Protein AF-A0A8D9MDX6-F1 (afdb_monomer_lite)

Structure (mmCIF, N/CA/C/O backbone):
data_AF-A0A8D9MDX6-F1
#
_entry.id   AF-A0A8D9MDX6-F1
#
loop_
_atom_site.group_PDB
_atom_site.id
_atom_site.type_symbol
_atom_site.label_atom_id
_atom_site.label_alt_id
_atom_site.label_comp_id
_atom_site.label_asym_id
_atom_site.label_entity_id
_atom_site.label_seq_id
_atom_site.pdbx_PDB_ins_code
_atom_site.Cartn_x
_atom_site.Cartn_y
_atom_site.Cartn_z
_atom_site.occupancy
_atom_site.B_iso_or_equiv
_atom_site.auth_seq_id
_atom_site.auth_comp_id
_atom_site.auth_asym_id
_atom_site.auth_atom_id
_atom_site.pdbx_PDB_model_num
ATOM 1 N N . MET A 1 1 ? -14.343 17.317 -8.684 1.00 30.92 1 MET A N 1
ATOM 2 C CA . MET A 1 1 ? -14.853 18.082 -7.532 1.00 30.92 1 MET A CA 1
ATOM 3 C C . MET A 1 1 ? -15.164 17.036 -6.475 1.00 30.92 1 MET A C 1
ATOM 5 O O . MET A 1 1 ? -16.238 16.461 -6.509 1.00 30.92 1 MET A O 1
ATOM 9 N N . GLY A 1 2 ? -14.147 16.625 -5.718 1.00 36.50 2 GLY A N 1
ATOM 10 C CA . GLY A 1 2 ? -14.296 15.656 -4.631 1.00 36.50 2 GLY A CA 1
ATOM 11 C C . GLY A 1 2 ? -14.242 16.457 -3.347 1.00 36.50 2 GLY A C 1
ATOM 12 O O . GLY A 1 2 ? -13.237 17.122 -3.102 1.00 36.50 2 GLY A O 1
ATOM 13 N N . GLU A 1 3 ? -15.352 16.515 -2.624 1.00 36.97 3 GLU A N 1
ATOM 14 C CA . GLU A 1 3 ? -15.397 17.228 -1.356 1.00 36.97 3 GLU A CA 1
ATOM 15 C C . GLU A 1 3 ? -14.594 16.431 -0.331 1.00 36.97 3 GLU A C 1
ATOM 17 O O . GLU A 1 3 ? -14.898 15.279 -0.036 1.00 36.97 3 GLU A O 1
ATOM 22 N N . ALA A 1 4 ? -13.520 17.042 0.165 1.00 41.72 4 ALA A N 1
ATOM 23 C CA . ALA A 1 4 ? -12.837 16.571 1.353 1.00 41.72 4 ALA A CA 1
ATOM 24 C C . ALA A 1 4 ? -13.781 16.818 2.532 1.00 41.72 4 ALA A C 1
ATOM 26 O O . ALA A 1 4 ? -13.982 17.969 2.927 1.00 41.72 4 ALA A O 1
ATOM 27 N N . PHE A 1 5 ? -14.393 15.758 3.056 1.00 40.19 5 PHE A N 1
ATOM 28 C CA . PHE A 1 5 ? -15.205 15.861 4.261 1.00 40.19 5 PHE A CA 1
ATOM 29 C C . PHE A 1 5 ? -14.296 16.260 5.434 1.00 40.19 5 PHE A C 1
ATOM 31 O O . PHE A 1 5 ? -13.325 15.557 5.724 1.00 40.19 5 PHE A O 1
ATOM 38 N N . PRO A 1 6 ? -14.541 17.405 6.096 1.00 40.47 6 PRO A N 1
ATOM 39 C CA . PRO A 1 6 ? -13.731 17.823 7.225 1.00 40.47 6 PRO A CA 1
ATOM 40 C C . PRO A 1 6 ? -13.933 16.875 8.410 1.00 40.47 6 PRO A C 1
ATOM 42 O O . PRO A 1 6 ? -15.059 16.532 8.766 1.00 40.47 6 PRO A O 1
ATOM 45 N N . LEU A 1 7 ? -12.817 16.549 9.059 1.00 46.28 7 LEU A N 1
ATOM 46 C CA . LEU A 1 7 ? -12.606 15.642 10.198 1.00 46.28 7 LEU A CA 1
ATOM 47 C C . LEU A 1 7 ? -13.513 15.831 11.443 1.00 46.28 7 LEU A C 1
ATOM 49 O O . LEU A 1 7 ? -13.302 15.151 12.439 1.00 46.28 7 LEU A O 1
ATOM 53 N N . TYR A 1 8 ? -14.482 16.754 11.444 1.00 42.97 8 TYR A N 1
ATOM 54 C CA . TYR A 1 8 ? -15.372 17.011 12.588 1.00 42.97 8 TYR A CA 1
ATOM 55 C C . TYR A 1 8 ? -16.778 16.406 12.441 1.00 42.97 8 TYR A C 1
ATOM 57 O O . TYR A 1 8 ? -17.522 16.388 13.417 1.00 42.97 8 TYR A O 1
ATOM 65 N N . ALA A 1 9 ? -17.148 15.907 11.256 1.00 42.31 9 ALA A N 1
ATOM 66 C CA . ALA A 1 9 ? -18.468 15.306 11.019 1.00 42.31 9 ALA A CA 1
ATOM 67 C C . ALA A 1 9 ? -18.576 13.839 11.492 1.00 42.31 9 ALA A C 1
ATOM 69 O O . ALA A 1 9 ? -19.673 13.317 11.659 1.00 42.31 9 ALA A O 1
ATOM 70 N N . ILE A 1 10 ? -17.441 13.185 11.766 1.00 52.72 10 ILE A N 1
ATOM 71 C CA . ILE A 1 10 ? -17.369 11.754 12.116 1.00 52.72 10 ILE A CA 1
ATOM 72 C C . ILE A 1 10 ? -18.062 11.456 13.462 1.00 52.72 10 ILE A C 1
ATOM 74 O O . ILE A 1 10 ? -18.575 10.361 13.666 1.00 52.72 10 ILE A O 1
ATOM 78 N N . GLY A 1 11 ? -18.145 12.439 14.366 1.00 43.78 11 GLY A N 1
ATOM 79 C CA . GLY A 1 11 ? -18.731 12.248 15.696 1.00 43.78 11 GLY A CA 1
ATOM 80 C C . GLY A 1 11 ? -20.262 12.152 15.747 1.00 43.78 11 GLY A C 1
ATOM 81 O O . GLY A 1 11 ? -20.781 11.654 16.743 1.00 43.78 11 GLY A O 1
ATOM 82 N N . GLU A 1 12 ? -20.988 12.618 14.722 1.00 49.41 12 GLU A N 1
ATOM 83 C CA . GLU A 1 12 ? -22.466 12.590 14.694 1.00 49.41 12 GLU A CA 1
ATOM 84 C C . GLU A 1 12 ? -23.045 11.535 13.733 1.00 49.41 12 GLU A C 1
ATOM 86 O O . GLU A 1 12 ? -24.123 11.012 14.015 1.00 49.41 12 GLU A O 1
ATOM 91 N N . ASP A 1 13 ? -22.340 11.172 12.652 1.00 54.53 13 ASP A N 1
ATOM 92 C CA . ASP A 1 13 ? -22.864 10.247 11.625 1.00 54.53 13 ASP A CA 1
ATOM 93 C C . ASP A 1 13 ? -22.733 8.756 11.984 1.00 54.53 13 ASP A C 1
ATOM 95 O O . ASP A 1 13 ? -23.483 7.928 11.466 1.00 54.53 13 ASP A O 1
ATOM 99 N N . PHE A 1 14 ? -21.843 8.390 12.910 1.00 55.50 14 PHE A N 1
ATOM 100 C CA . PHE A 1 14 ? -21.693 7.008 13.373 1.00 55.50 14 PHE A CA 1
ATOM 101 C C . PHE A 1 14 ? -22.303 6.831 14.761 1.00 55.50 14 PHE A C 1
ATOM 103 O O . PHE A 1 14 ? -21.616 6.646 15.766 1.00 55.50 14 PHE A O 1
ATOM 110 N N . ALA A 1 15 ? -23.632 6.891 14.822 1.00 59.56 15 ALA A N 1
ATOM 111 C CA . ALA A 1 15 ? -24.379 6.717 16.065 1.00 59.56 15 ALA A CA 1
ATOM 112 C C . ALA A 1 15 ? -24.190 5.321 16.703 1.00 59.56 15 ALA A C 1
ATOM 114 O O . ALA A 1 15 ? -24.530 5.142 17.875 1.00 59.56 15 ALA A O 1
ATOM 115 N N . ASN A 1 16 ? -23.655 4.337 15.964 1.00 71.19 16 ASN A N 1
ATOM 116 C CA . ASN A 1 16 ? -23.452 2.977 16.445 1.00 71.19 16 ASN A CA 1
ATOM 117 C C . ASN A 1 16 ? -22.042 2.434 16.129 1.00 71.19 16 ASN A C 1
ATOM 119 O O . ASN A 1 16 ? -21.496 2.617 15.043 1.00 71.19 16 ASN A O 1
ATOM 123 N N . ARG A 1 17 ? -21.454 1.714 17.092 1.00 74.44 17 ARG A N 1
ATOM 124 C CA . ARG A 1 17 ? -20.088 1.151 17.010 1.00 74.44 17 ARG A CA 1
ATOM 125 C C . ARG A 1 17 ? -19.940 0.110 15.898 1.00 74.44 17 ARG A C 1
ATOM 127 O O . ARG A 1 17 ? -18.849 -0.089 15.376 1.00 74.44 17 ARG A O 1
ATOM 134 N N . GLU A 1 18 ? -21.027 -0.574 15.565 1.00 80.25 18 GLU A N 1
ATOM 135 C CA . GLU A 1 18 ? -21.068 -1.574 14.495 1.00 80.25 18 GLU A CA 1
ATOM 136 C C . GLU A 1 18 ? -20.818 -0.934 13.123 1.00 80.25 18 GLU A C 1
ATOM 138 O O . GLU A 1 18 ? -20.033 -1.476 12.345 1.00 80.25 18 GLU A O 1
ATOM 143 N N . ASP A 1 19 ? -21.364 0.262 12.890 1.00 80.12 19 ASP A N 1
ATOM 144 C CA . ASP A 1 19 ? -21.194 1.006 11.639 1.00 80.12 19 ASP A CA 1
ATOM 145 C C . ASP A 1 19 ? -19.735 1.465 11.461 1.00 80.12 19 ASP A C 1
ATOM 147 O O . ASP A 1 19 ? -19.178 1.361 10.371 1.00 80.12 19 ASP A O 1
ATOM 151 N N . LEU A 1 20 ? -19.068 1.879 12.551 1.00 78.94 20 LEU A N 1
ATOM 152 C CA . LEU A 1 20 ? -17.632 2.208 12.543 1.00 78.94 20 LEU A CA 1
ATOM 153 C C . LEU A 1 20 ? -16.763 1.000 12.176 1.00 78.94 20 LEU A C 1
ATOM 155 O O . LEU A 1 20 ? -15.773 1.133 11.457 1.00 78.94 20 LEU A O 1
ATOM 159 N N . ILE A 1 21 ? -17.112 -0.186 12.681 1.00 81.75 21 ILE A N 1
ATOM 160 C CA . ILE A 1 21 ? -16.368 -1.416 12.395 1.00 81.75 21 ILE A CA 1
ATOM 161 C C . ILE A 1 21 ? -16.576 -1.836 10.938 1.00 81.75 21 ILE A C 1
ATOM 163 O O . ILE A 1 21 ? -15.603 -2.207 10.278 1.00 81.75 21 ILE A O 1
ATOM 167 N N . GLU A 1 22 ? -17.808 -1.780 10.426 1.00 85.50 22 GLU A N 1
ATOM 168 C CA . GLU A 1 22 ? -18.103 -2.094 9.024 1.00 85.50 22 GLU A CA 1
ATOM 169 C C . GLU A 1 22 ? -17.376 -1.135 8.073 1.00 85.50 22 GLU A C 1
ATOM 171 O O . GLU A 1 22 ? -16.720 -1.579 7.125 1.00 85.50 22 GLU A O 1
ATOM 176 N N . GLU A 1 23 ? -17.408 0.163 8.377 1.00 84.06 23 GLU A N 1
ATOM 177 C CA . GLU A 1 23 ? -16.692 1.196 7.633 1.00 84.06 23 GLU A CA 1
ATOM 178 C C . GLU A 1 23 ? -15.179 0.947 7.639 1.00 84.06 23 GLU A C 1
ATOM 180 O O . GLU A 1 23 ? -14.547 0.913 6.581 1.00 84.06 23 GLU A O 1
ATOM 185 N N . ALA A 1 24 ? -14.593 0.679 8.810 1.00 83.75 24 ALA A N 1
ATOM 186 C CA . ALA A 1 24 ? -13.170 0.377 8.935 1.00 83.75 24 ALA A CA 1
ATOM 187 C C . ALA A 1 24 ? -12.773 -0.886 8.151 1.00 83.75 24 ALA A C 1
ATOM 189 O O . ALA A 1 24 ? -11.694 -0.943 7.555 1.00 83.75 24 ALA A O 1
ATOM 190 N N . VAL A 1 25 ? -13.631 -1.911 8.118 1.00 86.81 25 VAL A N 1
ATOM 191 C CA . VAL A 1 25 ? -13.396 -3.110 7.301 1.00 86.81 25 VAL A CA 1
ATOM 192 C C . VAL A 1 25 ? -13.438 -2.763 5.815 1.00 86.81 25 VAL A C 1
ATOM 194 O O . VAL A 1 25 ? -12.519 -3.155 5.091 1.00 86.81 25 VAL A O 1
ATOM 197 N N . ARG A 1 26 ? -14.449 -2.014 5.357 1.00 88.50 26 ARG A N 1
ATOM 198 C CA . ARG A 1 26 ? -14.580 -1.616 3.947 1.00 88.50 26 ARG A CA 1
ATOM 199 C C . ARG A 1 26 ? -13.376 -0.793 3.486 1.00 88.50 26 ARG A C 1
ATOM 201 O O . ARG A 1 26 ? -12.713 -1.181 2.524 1.00 88.50 26 ARG A O 1
ATOM 208 N N . LEU A 1 27 ? -13.040 0.266 4.221 1.00 86.75 27 LEU A N 1
ATOM 209 C CA . LEU A 1 27 ? -11.885 1.125 3.942 1.00 86.75 27 LEU A CA 1
ATOM 210 C C . LEU A 1 27 ? -10.566 0.344 4.002 1.00 86.75 27 LEU A C 1
ATOM 212 O O . LEU A 1 27 ? -9.687 0.538 3.165 1.00 86.75 27 LEU A O 1
ATOM 216 N N . GLY A 1 28 ? -10.430 -0.593 4.945 1.00 87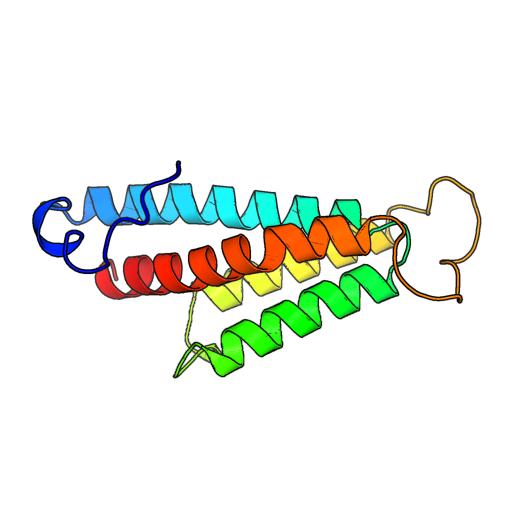.81 28 GLY A N 1
ATOM 217 C CA . GLY A 1 28 ? -9.257 -1.462 5.034 1.00 87.81 28 GLY A CA 1
ATOM 218 C C . GLY A 1 28 ? -9.073 -2.371 3.817 1.00 87.81 28 GLY A C 1
ATOM 219 O O . GLY A 1 28 ? -7.937 -2.576 3.373 1.00 87.81 28 GLY A O 1
ATOM 220 N N . VAL A 1 29 ? -10.163 -2.902 3.256 1.00 89.88 29 VAL A N 1
ATOM 221 C CA . VAL A 1 29 ? -10.131 -3.706 2.022 1.00 89.88 29 VAL A CA 1
ATOM 222 C C . VAL A 1 29 ? -9.747 -2.841 0.824 1.00 89.88 29 VAL A C 1
ATOM 224 O O . VAL A 1 29 ? -8.846 -3.225 0.076 1.00 89.88 29 VAL A O 1
ATOM 227 N N . GLU A 1 30 ? -10.375 -1.674 0.666 1.00 90.38 30 GLU A N 1
ATOM 228 C CA . GLU A 1 30 ? -10.075 -0.739 -0.426 1.00 90.38 30 GLU A CA 1
ATOM 229 C C . GLU A 1 30 ? -8.616 -0.277 -0.387 1.00 90.38 30 GLU A C 1
ATOM 231 O O . GLU A 1 30 ? -7.908 -0.392 -1.387 1.00 90.38 30 GLU A O 1
ATOM 236 N N . LEU A 1 31 ? -8.126 0.136 0.785 1.00 89.06 31 LEU A N 1
ATOM 237 C CA . LEU A 1 31 ? -6.735 0.542 0.982 1.00 89.06 31 LEU A CA 1
ATOM 238 C C . LEU A 1 31 ? -5.757 -0.588 0.633 1.00 89.06 31 LEU A C 1
ATOM 240 O O . LEU A 1 31 ? -4.751 -0.361 -0.041 1.00 89.06 31 LEU A O 1
ATOM 244 N N . SER A 1 32 ? -6.053 -1.816 1.068 1.00 89.50 32 SER A N 1
ATOM 245 C CA . SER A 1 32 ? -5.212 -2.985 0.783 1.00 89.50 32 SER A CA 1
ATOM 246 C C . SER A 1 32 ? -5.152 -3.291 -0.713 1.00 89.50 32 SER A C 1
ATOM 248 O O . SER A 1 32 ? -4.075 -3.591 -1.236 1.00 89.50 32 SER A O 1
ATOM 250 N N . LEU A 1 33 ? -6.292 -3.206 -1.406 1.00 90.25 33 LEU A N 1
ATOM 251 C CA . LEU A 1 33 ? -6.369 -3.397 -2.851 1.00 90.25 33 LEU A CA 1
ATOM 252 C C . LEU A 1 33 ? -5.560 -2.320 -3.576 1.00 90.25 33 LEU A C 1
ATOM 254 O O . LEU A 1 33 ? -4.700 -2.649 -4.388 1.00 90.25 33 LEU A O 1
ATOM 258 N N . TYR A 1 34 ? -5.765 -1.056 -3.217 1.00 89.38 34 TYR A N 1
ATOM 259 C CA . TYR A 1 34 ? -5.105 0.080 -3.852 1.00 89.38 34 TYR A CA 1
ATOM 260 C C . TYR A 1 34 ? -3.579 0.047 -3.666 1.00 89.38 34 TYR A C 1
ATOM 262 O O . TYR A 1 34 ? -2.803 0.296 -4.597 1.00 89.38 34 TYR A O 1
ATOM 270 N N . ALA A 1 35 ? -3.125 -0.326 -2.466 1.00 88.38 35 ALA A N 1
ATOM 271 C CA . ALA A 1 35 ? -1.717 -0.552 -2.172 1.00 88.38 35 ALA A CA 1
ATOM 272 C C . ALA A 1 35 ? -1.128 -1.677 -3.041 1.00 88.38 35 ALA A C 1
ATOM 274 O O . ALA A 1 35 ? -0.061 -1.511 -3.638 1.00 88.38 35 ALA A O 1
ATOM 275 N N . ALA A 1 36 ? -1.832 -2.808 -3.154 1.00 89.38 36 ALA A N 1
ATOM 276 C CA . ALA A 1 36 ? -1.400 -3.931 -3.978 1.00 89.38 36 ALA A CA 1
ATOM 277 C C . ALA A 1 36 ? -1.362 -3.581 -5.475 1.00 89.38 36 ALA A C 1
ATOM 279 O O . ALA A 1 36 ? -0.395 -3.924 -6.158 1.00 89.38 36 ALA A O 1
ATOM 280 N N . GLU A 1 37 ? -2.365 -2.863 -5.979 1.00 89.44 37 GLU A N 1
ATOM 281 C CA . GLU A 1 37 ? -2.420 -2.377 -7.360 1.00 89.44 37 GLU A CA 1
ATOM 282 C C . GLU A 1 37 ? -1.271 -1.416 -7.665 1.00 89.44 37 GLU A C 1
ATOM 284 O O . GLU A 1 37 ? -0.604 -1.567 -8.688 1.00 89.44 37 GLU A O 1
ATOM 289 N N . SER A 1 38 ? -0.969 -0.488 -6.755 1.00 89.19 38 SER A N 1
ATOM 290 C CA . SER A 1 38 ? 0.150 0.450 -6.904 1.00 89.19 38 SER A CA 1
ATOM 291 C C . SER A 1 38 ? 1.497 -0.273 -6.957 1.00 89.19 38 SER A C 1
ATOM 293 O O . SER A 1 38 ? 2.334 0.018 -7.813 1.00 89.19 38 SER A O 1
ATOM 295 N N . MET A 1 39 ? 1.698 -1.271 -6.092 1.00 87.44 39 MET A N 1
ATOM 296 C CA . MET A 1 39 ? 2.892 -2.120 -6.119 1.00 87.44 39 MET A CA 1
ATOM 297 C C . MET A 1 39 ? 2.983 -2.957 -7.399 1.00 87.44 39 MET A C 1
ATOM 299 O O . MET A 1 39 ? 4.074 -3.149 -7.935 1.00 87.44 39 MET A O 1
ATOM 303 N N . PHE A 1 40 ? 1.853 -3.454 -7.907 1.00 87.06 40 PHE A N 1
ATOM 304 C CA . PHE A 1 40 ? 1.807 -4.193 -9.165 1.00 87.06 40 PHE A CA 1
ATOM 305 C C . PHE A 1 40 ? 2.081 -3.284 -10.371 1.00 87.06 40 PHE A C 1
ATOM 307 O O . PHE A 1 40 ? 2.785 -3.675 -11.297 1.00 87.06 40 PHE A O 1
ATOM 314 N N . LEU A 1 41 ? 1.595 -2.045 -10.347 1.00 88.31 41 LEU A N 1
ATOM 315 C CA . LEU A 1 41 ? 1.808 -1.059 -11.404 1.00 88.31 41 LEU A CA 1
ATOM 316 C C . LEU A 1 41 ? 3.300 -0.764 -11.632 1.00 88.31 41 LEU A C 1
ATOM 318 O O . LEU A 1 41 ? 3.726 -0.607 -12.779 1.00 88.31 41 LEU A O 1
ATOM 322 N N . VAL A 1 42 ? 4.090 -0.730 -10.552 1.00 86.69 42 VAL A N 1
ATOM 323 C CA . VAL A 1 42 ? 5.544 -0.494 -10.599 1.00 86.69 42 VAL A CA 1
ATOM 324 C C . VAL A 1 42 ? 6.383 -1.775 -10.601 1.00 86.69 42 VAL A C 1
ATOM 326 O O . VAL A 1 42 ? 7.606 -1.717 -10.457 1.00 86.69 42 VAL A O 1
ATOM 329 N N . CYS A 1 43 ? 5.759 -2.948 -10.763 1.00 84.69 43 CYS A N 1
ATOM 330 C CA . CYS A 1 43 ? 6.443 -4.236 -10.630 1.00 84.69 43 CYS A CA 1
ATOM 331 C C . CYS A 1 43 ? 7.385 -4.583 -11.793 1.00 84.69 43 CYS A C 1
ATOM 333 O O . CYS A 1 43 ? 8.069 -5.608 -11.745 1.00 84.69 43 CYS A O 1
ATOM 335 N N . ASP A 1 44 ? 7.432 -3.756 -12.840 1.00 81.38 44 ASP A N 1
ATOM 336 C CA . ASP A 1 44 ? 8.423 -3.850 -13.914 1.00 81.38 44 ASP A CA 1
ATOM 337 C C . ASP A 1 44 ? 9.857 -3.584 -13.416 1.00 81.38 44 ASP A C 1
ATOM 339 O O . ASP A 1 44 ? 10.819 -4.027 -14.048 1.00 81.38 44 ASP A O 1
ATOM 343 N N . ASP A 1 45 ? 10.005 -2.943 -12.250 1.00 79.62 45 ASP A N 1
ATOM 344 C CA . ASP A 1 45 ? 11.271 -2.753 -11.543 1.00 79.62 45 ASP A CA 1
ATOM 345 C C . ASP A 1 45 ? 11.100 -3.002 -10.032 1.00 79.62 45 ASP A C 1
ATOM 347 O O . ASP A 1 45 ? 10.478 -2.222 -9.314 1.00 79.62 45 ASP A O 1
ATOM 351 N N . ILE A 1 46 ? 11.706 -4.074 -9.507 1.00 79.44 46 ILE A N 1
ATOM 352 C CA . ILE A 1 46 ? 11.589 -4.443 -8.083 1.00 79.44 46 ILE A CA 1
ATOM 353 C C . ILE A 1 46 ? 12.095 -3.350 -7.141 1.00 79.44 46 ILE A C 1
ATOM 355 O O . ILE A 1 46 ? 11.603 -3.219 -6.021 1.00 79.44 46 ILE A O 1
ATOM 359 N N . ARG A 1 47 ? 13.067 -2.545 -7.585 1.00 81.12 47 ARG A N 1
ATOM 360 C CA . ARG A 1 47 ? 13.582 -1.423 -6.793 1.00 81.12 47 ARG A CA 1
ATOM 361 C C . ARG A 1 47 ? 12.543 -0.322 -6.660 1.00 81.12 47 ARG A C 1
ATOM 363 O O . ARG A 1 47 ? 12.461 0.282 -5.601 1.00 81.12 47 ARG A O 1
ATOM 370 N N . SER A 1 48 ? 11.721 -0.106 -7.681 1.00 85.75 48 SER A N 1
ATOM 371 C CA . SER A 1 48 ? 10.590 0.819 -7.625 1.00 85.75 48 SER A CA 1
ATOM 372 C C . SER A 1 48 ? 9.509 0.329 -6.673 1.00 85.75 48 SER A C 1
ATOM 374 O O . SER A 1 48 ? 8.997 1.127 -5.901 1.00 85.75 48 SER A O 1
ATOM 376 N N . VAL A 1 49 ? 9.219 -0.975 -6.634 1.00 86.06 49 VAL A N 1
ATOM 377 C CA . VAL A 1 49 ? 8.313 -1.538 -5.615 1.00 86.06 49 VAL A CA 1
ATOM 378 C C . VAL A 1 49 ? 8.851 -1.271 -4.205 1.00 86.06 49 VAL A C 1
ATOM 380 O O . VAL A 1 49 ? 8.119 -0.791 -3.345 1.00 86.06 49 VAL A O 1
ATOM 383 N N . LEU A 1 50 ? 10.143 -1.532 -3.972 1.00 85.19 50 LEU A N 1
ATOM 384 C CA . LEU A 1 50 ? 10.781 -1.281 -2.675 1.00 85.19 50 LEU A CA 1
ATOM 385 C C . LEU A 1 50 ? 10.772 0.208 -2.305 1.00 85.19 50 LEU A C 1
ATOM 387 O O . LEU A 1 50 ? 10.416 0.550 -1.181 1.00 85.19 50 LEU A O 1
ATOM 391 N N . LEU A 1 51 ? 11.108 1.086 -3.253 1.00 88.69 51 LEU A N 1
ATOM 392 C CA . LEU A 1 51 ? 11.116 2.535 -3.055 1.00 88.69 51 LEU A CA 1
ATOM 393 C C . LEU A 1 51 ? 9.710 3.082 -2.783 1.00 88.69 51 LEU A C 1
ATOM 395 O O . LEU A 1 51 ? 9.558 4.016 -2.002 1.00 88.69 51 LEU A O 1
ATOM 399 N N . PHE A 1 52 ? 8.680 2.514 -3.414 1.00 89.06 52 PHE A N 1
ATOM 400 C CA . PHE A 1 52 ? 7.289 2.865 -3.138 1.00 89.06 52 PHE A CA 1
ATOM 401 C C . PHE A 1 52 ? 6.930 2.551 -1.681 1.00 89.06 52 PHE A C 1
ATOM 403 O O . PHE A 1 52 ? 6.475 3.438 -0.960 1.00 89.06 52 PHE A O 1
ATOM 410 N N . CYS A 1 53 ? 7.205 1.323 -1.227 1.00 88.38 53 CYS A N 1
ATOM 411 C CA . CYS A 1 53 ? 6.940 0.912 0.152 1.00 88.38 53 CYS A CA 1
ATOM 412 C C . CYS A 1 53 ? 7.732 1.746 1.171 1.00 88.38 53 CYS A C 1
ATOM 414 O O . CYS A 1 53 ? 7.177 2.146 2.189 1.00 88.38 53 CYS A O 1
ATOM 416 N N . GLU A 1 54 ? 9.010 2.030 0.897 1.00 87.69 54 GLU A N 1
ATOM 417 C CA . GLU A 1 54 ? 9.856 2.868 1.758 1.00 87.69 54 GLU A CA 1
ATOM 418 C C . GLU A 1 54 ? 9.304 4.292 1.872 1.00 87.69 54 GLU A C 1
ATOM 420 O O . GLU A 1 54 ? 9.176 4.822 2.974 1.00 87.69 54 GLU A O 1
ATOM 425 N N . ARG A 1 55 ? 8.924 4.910 0.749 1.00 89.88 55 ARG A N 1
ATOM 426 C CA . ARG A 1 55 ? 8.326 6.251 0.765 1.00 89.88 55 ARG A CA 1
ATOM 427 C C . ARG A 1 55 ? 7.036 6.284 1.564 1.00 89.88 55 ARG A C 1
ATOM 429 O O . ARG A 1 55 ? 6.831 7.227 2.320 1.00 89.88 55 ARG A O 1
ATOM 436 N N . LEU A 1 56 ? 6.195 5.266 1.404 1.00 88.19 56 LEU A N 1
ATOM 437 C CA . LEU A 1 56 ? 4.925 5.178 2.114 1.00 88.19 56 LEU A CA 1
ATOM 438 C C . LEU A 1 56 ? 5.146 5.015 3.618 1.00 88.19 56 LEU A C 1
ATOM 440 O O . LEU A 1 56 ? 4.505 5.704 4.404 1.00 88.19 56 LEU A O 1
ATOM 444 N N . TRP A 1 57 ? 6.120 4.190 4.010 1.00 85.50 57 TRP A N 1
ATOM 445 C CA . TRP A 1 57 ? 6.550 4.073 5.401 1.00 85.50 57 TRP A CA 1
ATOM 446 C C . TRP A 1 57 ? 7.026 5.415 5.978 1.00 85.50 57 TRP A C 1
ATOM 448 O O . TRP A 1 57 ? 6.581 5.815 7.049 1.00 85.50 57 TRP A O 1
ATOM 458 N N . LEU A 1 58 ? 7.882 6.144 5.255 1.00 87.50 58 LEU A N 1
ATOM 459 C CA . LEU A 1 58 ? 8.390 7.445 5.704 1.00 87.50 58 LEU A CA 1
ATOM 460 C C . LEU A 1 58 ? 7.288 8.507 5.823 1.00 87.50 58 LEU A C 1
ATOM 462 O O . LEU A 1 58 ? 7.349 9.352 6.714 1.00 87.50 58 LEU A O 1
ATOM 466 N N . ALA A 1 59 ? 6.293 8.487 4.932 1.00 85.81 59 ALA A N 1
ATOM 467 C CA . ALA A 1 59 ? 5.145 9.390 5.009 1.00 85.81 59 ALA A CA 1
ATOM 468 C C . ALA A 1 59 ? 4.302 9.107 6.260 1.00 85.81 59 ALA A C 1
ATOM 470 O O . ALA A 1 59 ? 4.033 10.015 7.044 1.00 85.81 59 ALA A O 1
ATOM 471 N N . VAL A 1 60 ? 4.005 7.831 6.506 1.00 84.19 60 VAL A N 1
ATOM 472 C CA . VAL A 1 60 ? 3.329 7.359 7.720 1.00 84.19 60 VAL A CA 1
ATOM 473 C C . VAL A 1 60 ? 4.090 7.762 8.983 1.00 84.19 60 VAL A C 1
ATOM 475 O O . VAL A 1 60 ? 3.498 8.289 9.921 1.00 84.19 60 VAL A O 1
ATOM 478 N N . GLU A 1 61 ? 5.404 7.545 9.016 1.00 84.19 61 GLU A N 1
ATOM 479 C CA . GLU A 1 61 ? 6.243 7.869 10.172 1.00 84.19 61 GLU A CA 1
ATOM 480 C C . GLU A 1 61 ? 6.282 9.373 10.463 1.00 84.19 61 GLU A C 1
ATOM 482 O O . GLU A 1 61 ? 6.329 9.788 11.620 1.00 84.19 61 GLU A O 1
ATOM 487 N N . LYS A 1 62 ? 6.221 10.198 9.415 1.00 84.31 62 LYS A N 1
ATOM 488 C CA . LYS A 1 62 ? 6.171 11.654 9.539 1.00 84.31 62 LYS A CA 1
ATOM 489 C C . LYS A 1 62 ? 4.814 12.151 10.039 1.00 84.31 62 LYS A C 1
ATOM 491 O O . LYS A 1 62 ? 4.774 13.087 10.839 1.00 84.31 62 LYS A O 1
ATOM 496 N N . ASP A 1 63 ? 3.726 11.565 9.552 1.00 79.69 63 ASP A N 1
ATOM 497 C CA . ASP A 1 63 ? 2.378 12.084 9.789 1.00 79.69 63 ASP A CA 1
ATOM 498 C C . ASP A 1 63 ? 1.712 11.484 11.039 1.00 79.69 63 ASP A C 1
ATOM 500 O O . ASP A 1 63 ? 0.758 12.057 11.571 1.00 79.69 63 ASP A O 1
ATOM 504 N N . MET A 1 64 ? 2.211 10.352 11.545 1.00 77.50 64 MET A N 1
ATOM 505 C CA . MET A 1 64 ? 1.641 9.644 12.692 1.00 77.50 64 MET A CA 1
ATOM 506 C C . MET A 1 64 ? 2.562 9.700 13.914 1.00 77.50 64 MET A C 1
ATOM 508 O O . MET A 1 64 ? 3.764 9.480 13.837 1.00 77.50 64 MET A O 1
ATOM 512 N N . ARG A 1 65 ? 1.982 9.934 15.098 1.00 71.69 65 ARG A N 1
ATOM 513 C CA . ARG A 1 65 ? 2.744 10.052 16.357 1.00 71.69 65 ARG A CA 1
ATOM 514 C C . ARG A 1 65 ? 3.292 8.714 16.873 1.00 71.69 65 ARG A C 1
ATOM 516 O O . ARG A 1 65 ? 4.338 8.694 17.513 1.00 71.69 65 ARG A O 1
ATOM 523 N N . GLN A 1 66 ? 2.560 7.622 16.647 1.00 74.81 66 GLN A N 1
ATOM 524 C CA . GLN A 1 66 ? 2.915 6.255 17.059 1.00 74.81 66 GLN A CA 1
ATOM 525 C C . GLN A 1 66 ? 2.496 5.260 15.962 1.00 74.81 66 GLN A C 1
ATOM 527 O O . GLN A 1 66 ? 1.498 4.552 16.119 1.00 74.81 66 GLN A O 1
ATOM 532 N N . PRO A 1 67 ? 3.213 5.237 14.825 1.00 73.75 67 PRO A N 1
ATOM 533 C CA . PRO A 1 67 ? 2.879 4.382 13.683 1.00 73.75 67 PRO A CA 1
ATOM 534 C C . PRO A 1 67 ? 3.098 2.893 13.984 1.00 73.75 67 PRO A C 1
ATOM 536 O O . PRO A 1 67 ? 2.376 2.047 13.470 1.00 73.75 67 PRO A O 1
ATOM 539 N N . HIS A 1 68 ? 4.061 2.559 14.848 1.00 74.94 68 HIS A N 1
ATOM 540 C CA . HIS A 1 68 ? 4.389 1.174 15.204 1.00 74.94 68 HIS A CA 1
ATOM 541 C C . HIS A 1 68 ? 3.323 0.477 16.054 1.00 74.94 68 HIS A C 1
ATOM 543 O O . HIS A 1 68 ? 3.231 -0.746 16.017 1.00 74.94 68 HIS A O 1
ATOM 549 N N . ASP A 1 69 ? 2.510 1.250 16.776 1.00 79.69 69 ASP A N 1
ATOM 550 C CA . ASP A 1 69 ? 1.410 0.729 17.591 1.00 79.69 69 ASP A CA 1
ATOM 551 C C . ASP A 1 69 ? 0.099 0.648 16.789 1.00 79.69 69 ASP A C 1
ATOM 553 O O . ASP A 1 69 ? -0.933 0.231 17.314 1.00 79.69 69 ASP A O 1
ATOM 557 N N . SER A 1 70 ? 0.118 1.061 15.514 1.00 83.19 70 SER A N 1
ATOM 558 C CA . SER A 1 70 ? -1.065 1.049 14.662 1.00 83.19 70 SER A CA 1
ATOM 559 C C . SER A 1 70 ? -1.330 -0.354 14.095 1.00 83.19 70 SER A C 1
ATOM 561 O O . SER A 1 70 ? -0.526 -0.871 13.307 1.00 83.19 70 SER A O 1
ATOM 563 N N . PRO A 1 71 ? -2.498 -0.959 14.385 1.00 83.31 71 PRO A N 1
ATOM 564 C CA . PRO A 1 71 ? -2.895 -2.227 13.772 1.00 83.31 71 PRO A CA 1
ATOM 565 C C . PRO A 1 71 ? -3.114 -2.102 12.254 1.00 83.31 71 PRO A C 1
ATOM 567 O O . PRO A 1 71 ? -2.999 -3.095 11.529 1.00 83.31 71 PRO A O 1
ATOM 570 N N . VAL A 1 72 ? -3.412 -0.897 11.754 1.00 86.50 72 VAL A N 1
ATOM 571 C CA . VAL A 1 72 ? -3.560 -0.612 10.318 1.00 86.50 72 VAL A CA 1
ATOM 572 C C . VAL A 1 72 ? -2.213 -0.742 9.620 1.00 86.50 72 VAL A C 1
ATOM 574 O O . VAL A 1 72 ? -2.097 -1.465 8.629 1.00 86.50 72 VAL A O 1
ATOM 577 N N . ILE A 1 73 ? -1.177 -0.124 10.186 1.00 85.75 73 ILE A N 1
ATOM 578 C CA . ILE A 1 73 ? 0.189 -0.197 9.666 1.00 85.75 73 ILE A CA 1
ATOM 579 C C . ILE A 1 73 ? 0.718 -1.632 9.688 1.00 85.75 73 ILE A C 1
ATOM 581 O O . ILE A 1 73 ? 1.272 -2.100 8.693 1.00 85.75 73 ILE A O 1
ATOM 585 N N . GLU A 1 74 ? 0.488 -2.376 10.773 1.00 85.38 74 GLU A N 1
ATOM 586 C CA . GLU A 1 74 ? 0.892 -3.784 10.864 1.00 85.38 74 GLU A CA 1
ATOM 587 C C . GLU A 1 74 ? 0.250 -4.640 9.752 1.00 85.38 74 GLU A C 1
ATOM 589 O O . GLU A 1 74 ? 0.895 -5.503 9.147 1.00 85.38 74 GLU A O 1
ATOM 594 N N . ARG A 1 75 ? -1.034 -4.405 9.450 1.00 86.31 75 ARG A N 1
ATOM 595 C CA . ARG A 1 75 ? -1.749 -5.091 8.360 1.00 86.31 75 ARG A CA 1
ATOM 596 C C . ARG A 1 75 ? -1.246 -4.659 6.985 1.00 86.31 75 ARG A C 1
ATOM 598 O O . ARG A 1 75 ? -1.049 -5.521 6.130 1.00 86.31 75 ARG A O 1
ATOM 605 N N . LEU A 1 76 ? -0.971 -3.375 6.783 1.00 87.06 76 LEU A N 1
ATOM 606 C CA . LEU A 1 76 ? -0.444 -2.861 5.521 1.00 87.06 76 LEU A CA 1
ATOM 607 C C . LEU A 1 76 ? 0.955 -3.421 5.214 1.00 87.06 76 LEU A C 1
ATOM 609 O O . LEU A 1 76 ? 1.217 -3.858 4.094 1.00 87.06 76 LEU A O 1
ATOM 613 N N . LEU A 1 77 ? 1.826 -3.526 6.223 1.00 85.69 77 LEU A N 1
ATOM 614 C CA . LEU A 1 77 ? 3.129 -4.184 6.086 1.0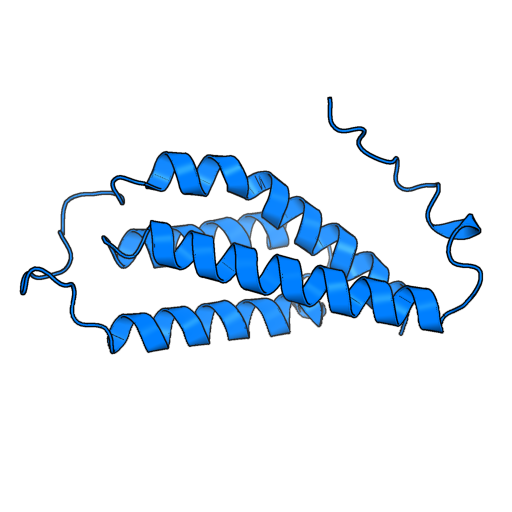0 85.69 77 LEU A CA 1
ATOM 615 C C . LEU A 1 77 ? 2.991 -5.650 5.659 1.00 85.69 77 LEU A C 1
ATOM 617 O O . LEU A 1 77 ? 3.780 -6.134 4.843 1.00 85.69 77 LEU A O 1
ATOM 621 N N . ARG A 1 78 ? 1.968 -6.362 6.156 1.00 86.69 78 ARG A N 1
ATOM 622 C CA . ARG A 1 78 ? 1.660 -7.718 5.679 1.00 86.69 78 ARG A CA 1
ATOM 623 C C . ARG A 1 78 ? 1.267 -7.721 4.205 1.00 86.69 78 ARG A C 1
ATOM 625 O O . ARG A 1 78 ? 1.767 -8.578 3.481 1.00 86.69 78 ARG A O 1
ATOM 632 N N . VAL A 1 79 ? 0.446 -6.774 3.744 1.00 86.69 79 VAL A N 1
ATOM 633 C CA . VAL A 1 79 ? 0.104 -6.633 2.314 1.00 86.69 79 VAL A CA 1
ATOM 634 C C . VAL A 1 79 ? 1.367 -6.417 1.483 1.00 86.69 79 VAL A C 1
ATOM 636 O O . VAL A 1 79 ? 1.593 -7.160 0.528 1.00 86.69 79 VAL A O 1
ATOM 639 N N . PHE A 1 80 ? 2.240 -5.489 1.886 1.00 86.75 80 PHE A N 1
ATOM 640 C CA . PHE A 1 80 ? 3.502 -5.249 1.180 1.00 86.75 80 PHE A CA 1
ATOM 641 C C . PHE A 1 80 ? 4.361 -6.502 1.116 1.00 86.75 80 PHE A C 1
ATOM 643 O O . PHE A 1 80 ? 4.861 -6.856 0.050 1.00 86.75 80 PHE A O 1
ATOM 650 N N . HIS A 1 81 ? 4.507 -7.205 2.239 1.00 84.56 81 HIS A N 1
ATOM 651 C CA . HIS A 1 81 ? 5.263 -8.445 2.285 1.00 84.56 81 HIS A CA 1
ATOM 652 C C . HIS A 1 81 ? 4.661 -9.507 1.356 1.00 84.56 81 HIS A C 1
ATOM 654 O O . HIS A 1 81 ? 5.398 -10.141 0.603 1.00 84.56 81 HIS A O 1
ATOM 660 N N . TYR A 1 82 ? 3.336 -9.680 1.364 1.00 84.50 82 TYR A N 1
ATOM 661 C CA . TYR A 1 82 ? 2.642 -10.630 0.493 1.00 84.50 82 TYR A CA 1
ATOM 662 C C . TYR A 1 82 ? 2.827 -10.301 -0.983 1.00 84.50 82 TYR A C 1
ATOM 664 O O . TYR A 1 82 ? 3.205 -11.182 -1.752 1.00 84.50 82 TYR A O 1
ATOM 672 N N . VAL A 1 83 ? 2.604 -9.049 -1.382 1.00 80.56 83 VAL A N 1
ATOM 673 C CA . VAL A 1 83 ? 2.754 -8.623 -2.776 1.00 80.56 83 VAL A CA 1
ATOM 674 C C . VAL A 1 83 ? 4.212 -8.738 -3.202 1.00 80.56 83 VAL A C 1
ATOM 676 O O . VAL A 1 83 ? 4.497 -9.314 -4.244 1.00 80.56 83 VAL A O 1
ATOM 679 N N . TYR A 1 84 ? 5.159 -8.291 -2.379 1.00 75.50 84 TYR A N 1
ATOM 680 C CA . TYR A 1 84 ? 6.588 -8.427 -2.659 1.00 75.50 84 TYR A CA 1
ATOM 681 C C . TYR A 1 84 ? 7.021 -9.894 -2.805 1.00 75.50 84 TYR A C 1
ATOM 683 O O . TYR A 1 84 ? 7.736 -10.245 -3.746 1.00 75.50 84 TYR A O 1
ATOM 691 N N . PHE A 1 85 ? 6.568 -10.770 -1.906 1.00 75.19 85 PHE A N 1
ATOM 692 C CA . PHE A 1 85 ? 6.821 -12.207 -1.985 1.00 75.19 85 PHE A CA 1
ATOM 693 C C . PHE A 1 85 ? 6.196 -12.814 -3.246 1.00 75.19 85 PHE A C 1
ATOM 695 O O . PHE A 1 85 ? 6.864 -13.532 -3.984 1.00 75.19 85 PHE A O 1
ATOM 702 N N . TYR A 1 86 ? 4.949 -12.466 -3.556 1.00 71.12 86 TYR A N 1
ATOM 703 C CA . TYR A 1 86 ? 4.263 -12.899 -4.771 1.00 71.12 86 TYR A CA 1
ATOM 704 C C . TYR A 1 86 ? 5.001 -12.447 -6.041 1.00 71.12 86 TYR A C 1
ATOM 706 O O . TYR A 1 86 ? 5.238 -13.250 -6.944 1.00 71.12 86 TYR A O 1
ATOM 714 N N . LEU A 1 87 ? 5.472 -11.199 -6.077 1.00 67.44 87 LEU A N 1
ATOM 715 C CA . LEU A 1 87 ? 6.276 -10.652 -7.169 1.00 67.44 87 LEU A CA 1
ATOM 716 C C . LEU A 1 87 ? 7.619 -11.373 -7.337 1.00 67.44 87 LEU A C 1
ATOM 718 O O . LEU A 1 87 ? 8.068 -11.537 -8.466 1.00 67.44 87 LEU A O 1
ATOM 722 N N . LYS A 1 88 ? 8.245 -11.877 -6.262 1.00 66.44 88 LYS A N 1
ATOM 723 C CA . LYS A 1 88 ? 9.438 -12.741 -6.380 1.00 66.44 88 LYS A CA 1
ATOM 724 C C . LYS A 1 88 ? 9.154 -14.052 -7.115 1.00 66.44 88 LYS A C 1
ATOM 726 O O . LYS A 1 88 ? 10.058 -14.603 -7.742 1.00 66.44 88 LYS A O 1
ATOM 731 N N . HIS A 1 89 ? 7.927 -14.560 -7.029 1.00 65.44 89 HIS A N 1
ATOM 732 C CA . HIS A 1 89 ? 7.515 -15.793 -7.701 1.00 65.44 89 HIS A CA 1
ATOM 733 C C . HIS A 1 89 ? 6.999 -15.559 -9.123 1.00 65.44 89 HIS A C 1
ATOM 735 O O . HIS A 1 89 ? 7.043 -16.472 -9.951 1.00 65.44 89 HIS A O 1
ATOM 741 N N . ILE A 1 90 ? 6.578 -14.336 -9.444 1.00 60.00 90 ILE A N 1
ATOM 742 C CA . ILE A 1 90 ? 6.282 -13.931 -10.814 1.00 60.00 90 ILE A CA 1
ATOM 743 C C . ILE A 1 90 ? 7.602 -13.598 -11.508 1.00 60.00 90 ILE A C 1
ATOM 745 O O . ILE A 1 90 ? 8.173 -12.525 -11.332 1.00 60.00 90 ILE A O 1
ATOM 749 N N . LYS A 1 91 ? 8.093 -14.508 -12.355 1.00 55.69 91 LYS A N 1
ATOM 750 C CA . LYS A 1 91 ? 9.170 -14.153 -13.287 1.00 55.69 91 LYS A CA 1
ATOM 751 C C . LYS A 1 91 ? 8.708 -12.960 -14.139 1.00 55.69 91 LYS A C 1
ATOM 753 O O . LYS A 1 91 ? 7.612 -13.037 -14.703 1.00 55.69 91 LYS A O 1
ATOM 758 N N . PRO A 1 92 ? 9.512 -11.891 -14.287 1.00 55.12 92 PRO A N 1
ATOM 759 C CA . PRO A 1 92 ? 9.167 -10.805 -15.194 1.00 55.12 92 PRO A CA 1
ATOM 760 C C . PRO A 1 92 ? 8.925 -11.393 -16.589 1.00 55.12 92 PRO A C 1
ATOM 762 O O . PRO A 1 92 ? 9.733 -12.182 -17.088 1.00 55.12 92 PRO A O 1
ATOM 765 N N . LYS A 1 93 ? 7.790 -11.033 -17.205 1.00 51.31 93 LYS A N 1
ATOM 766 C CA . LYS A 1 93 ? 7.268 -11.637 -18.451 1.00 51.31 93 LYS A CA 1
ATOM 767 C C . LYS A 1 93 ? 8.258 -11.637 -19.628 1.00 51.31 93 LYS A C 1
ATOM 769 O O . LYS A 1 93 ? 8.055 -12.377 -20.581 1.00 51.31 93 LYS A O 1
ATOM 774 N N . ASN A 1 94 ? 9.344 -10.870 -19.541 1.00 48.75 94 ASN A N 1
ATOM 775 C CA . ASN A 1 94 ? 10.335 -10.716 -20.603 1.00 48.7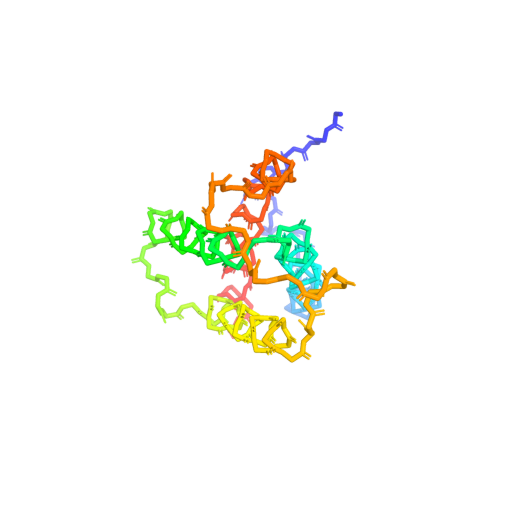5 94 ASN A CA 1
ATOM 776 C C . ASN A 1 94 ? 11.636 -11.501 -20.377 1.00 48.75 94 ASN A C 1
ATOM 778 O O . ASN A 1 94 ? 12.634 -11.180 -21.015 1.00 48.75 94 ASN A O 1
ATOM 782 N N . GLY A 1 95 ? 11.677 -12.478 -19.459 1.00 46.69 95 GLY A N 1
ATOM 783 C CA . GLY A 1 95 ? 12.852 -13.348 -19.262 1.00 46.69 95 GLY A CA 1
ATOM 784 C C . GLY A 1 95 ? 14.153 -12.616 -18.890 1.00 46.69 95 GLY A C 1
ATOM 785 O O . GLY A 1 95 ? 15.217 -13.226 -18.861 1.00 46.69 95 GLY A O 1
ATOM 786 N N . GLY A 1 96 ? 14.070 -11.316 -18.613 1.00 45.59 96 GLY A N 1
ATOM 787 C CA . GLY A 1 96 ? 15.187 -10.418 -18.393 1.00 45.59 96 GLY A CA 1
ATOM 788 C C . GLY A 1 96 ? 15.227 -9.989 -16.940 1.00 45.59 96 GLY A C 1
ATOM 789 O O . GLY A 1 96 ? 14.202 -9.654 -16.350 1.00 45.59 96 GLY A O 1
ATOM 790 N N . VAL A 1 97 ? 16.434 -10.027 -16.389 1.00 53.53 97 VAL A N 1
ATOM 791 C CA . VAL A 1 97 ? 16.853 -9.396 -15.136 1.00 53.53 97 VAL A CA 1
ATOM 792 C C . VAL A 1 97 ? 16.099 -8.073 -14.931 1.00 53.53 97 VAL A C 1
ATOM 794 O O . VAL A 1 97 ? 15.977 -7.299 -15.885 1.00 53.53 97 VAL A O 1
ATOM 797 N N . PHE A 1 98 ? 15.586 -7.820 -13.716 1.00 54.91 98 PHE A N 1
ATOM 798 C CA . PHE A 1 98 ? 15.035 -6.510 -13.338 1.00 54.91 98 PHE A CA 1
ATOM 799 C C . PHE A 1 98 ? 15.961 -5.419 -13.873 1.00 54.91 98 PHE A C 1
ATOM 801 O O . PHE A 1 98 ? 17.172 -5.500 -13.655 1.00 54.91 98 PHE A O 1
ATOM 808 N N . ARG A 1 99 ? 15.428 -4.462 -14.644 1.00 53.59 99 ARG A N 1
ATOM 809 C CA . ARG A 1 99 ? 16.277 -3.465 -15.303 1.00 53.59 99 ARG A CA 1
ATOM 810 C C . ARG A 1 99 ? 17.040 -2.682 -14.244 1.00 53.59 99 ARG A C 1
ATOM 812 O O . ARG A 1 99 ? 16.483 -1.829 -13.554 1.00 53.59 99 ARG A O 1
ATOM 819 N N . ASP A 1 100 ? 18.340 -2.927 -14.168 1.00 49.44 100 ASP A N 1
ATOM 820 C CA . ASP A 1 100 ? 19.246 -2.138 -13.355 1.00 49.44 100 ASP A CA 1
ATOM 821 C C . ASP A 1 100 ? 19.561 -0.817 -14.088 1.00 49.44 100 ASP A C 1
ATOM 823 O O . ASP A 1 100 ? 20.600 -0.669 -14.719 1.00 49.44 100 ASP A O 1
ATOM 827 N N . GLY A 1 101 ? 18.588 0.108 -14.141 1.00 56.88 101 GLY A N 1
ATOM 828 C CA . GLY A 1 101 ? 18.734 1.383 -14.861 1.00 56.88 101 GLY A CA 1
ATOM 829 C C . GLY A 1 101 ? 17.815 2.552 -14.473 1.00 56.88 101 GLY A C 1
ATOM 830 O O . GLY A 1 101 ? 17.923 3.598 -15.101 1.00 56.88 101 GLY A O 1
ATOM 831 N N . GLY A 1 102 ? 16.968 2.427 -13.444 1.00 68.19 102 GLY A N 1
ATOM 832 C CA . GLY A 1 102 ? 16.306 3.574 -12.810 1.00 68.19 102 GLY A CA 1
ATOM 833 C C . GLY A 1 102 ? 14.810 3.667 -13.087 1.00 68.19 102 GLY A C 1
ATOM 834 O O . GLY A 1 102 ? 14.410 4.043 -14.179 1.00 68.19 102 GLY A O 1
ATOM 835 N N . THR A 1 103 ? 14.028 3.385 -12.041 1.00 75.19 103 THR A N 1
ATOM 836 C CA . THR A 1 103 ? 12.620 3.770 -11.871 1.00 75.19 103 THR A CA 1
ATOM 837 C C . THR A 1 103 ? 11.625 3.166 -12.881 1.00 75.19 103 THR A C 1
ATOM 839 O O . THR A 1 103 ? 11.782 3.265 -14.093 1.00 75.19 103 THR A O 1
ATOM 842 N N . SER A 1 104 ? 10.550 2.560 -12.372 1.00 81.81 104 SER A N 1
ATOM 843 C CA . SER A 1 104 ? 9.446 2.004 -13.161 1.00 81.81 104 SER A CA 1
ATOM 844 C C . SER A 1 104 ? 8.907 3.030 -14.156 1.00 81.81 104 SER A C 1
ATOM 846 O O . SER A 1 104 ? 8.761 4.215 -13.831 1.00 81.81 104 SER A O 1
ATOM 848 N N . VAL A 1 105 ? 8.521 2.568 -15.349 1.00 83.44 105 VAL A N 1
ATOM 849 C CA . VAL A 1 105 ? 7.882 3.430 -16.361 1.00 83.44 105 VAL A CA 1
ATOM 850 C C . VAL A 1 105 ? 6.569 4.043 -15.857 1.00 83.44 105 VAL A C 1
ATOM 852 O O . VAL A 1 105 ? 6.173 5.114 -16.318 1.00 83.44 105 VAL A O 1
ATOM 855 N N . HIS A 1 106 ? 5.930 3.405 -14.873 1.00 87.62 106 HIS A N 1
ATOM 856 C CA . HIS A 1 106 ? 4.689 3.861 -14.250 1.00 87.62 106 HIS A CA 1
ATOM 857 C C . HIS A 1 106 ? 4.898 4.554 -12.899 1.00 87.62 106 HIS A C 1
ATOM 859 O O . HIS A 1 106 ? 3.923 4.929 -12.252 1.00 87.62 106 HIS A O 1
ATOM 865 N N . TRP A 1 107 ? 6.144 4.790 -12.476 1.00 88.38 107 TRP A N 1
ATOM 866 C CA . TRP A 1 107 ? 6.450 5.409 -11.182 1.00 88.38 107 TRP A CA 1
ATOM 867 C C . TRP A 1 107 ? 5.711 6.727 -10.945 1.00 88.38 107 TRP A C 1
ATOM 869 O O . TRP A 1 107 ? 5.173 6.958 -9.868 1.00 88.38 107 TRP A O 1
ATOM 879 N N . LYS A 1 108 ? 5.644 7.593 -11.965 1.00 88.44 108 LYS A N 1
ATOM 880 C CA . LYS A 1 108 ? 4.926 8.872 -11.862 1.00 88.44 108 LYS A CA 1
ATOM 881 C C . LYS A 1 108 ? 3.430 8.685 -11.616 1.00 88.44 108 LYS A C 1
ATOM 883 O O . LYS A 1 108 ? 2.853 9.491 -10.900 1.00 88.44 108 LYS A O 1
ATOM 888 N N . LEU A 1 109 ? 2.824 7.651 -12.203 1.00 87.38 109 LEU A N 1
ATOM 889 C CA . LEU A 1 109 ? 1.413 7.345 -11.978 1.00 87.38 109 LEU A CA 1
ATOM 890 C C . LEU A 1 109 ? 1.203 6.816 -10.558 1.00 87.38 109 LEU A C 1
ATOM 892 O O . LEU A 1 109 ? 0.333 7.318 -9.862 1.00 87.38 109 LEU A O 1
ATOM 896 N N . ALA A 1 110 ? 2.047 5.890 -10.093 1.00 85.62 110 ALA A N 1
ATOM 897 C CA . ALA A 1 110 ? 1.970 5.385 -8.720 1.00 85.62 110 ALA A CA 1
ATOM 898 C C . ALA A 1 110 ? 2.165 6.497 -7.674 1.00 85.62 110 ALA A C 1
ATOM 900 O O . ALA A 1 110 ? 1.473 6.534 -6.663 1.00 85.62 110 ALA A O 1
ATOM 901 N N . MET A 1 111 ? 3.071 7.444 -7.939 1.00 87.19 111 MET A N 1
ATOM 902 C CA . MET A 1 111 ? 3.274 8.604 -7.070 1.00 87.19 111 MET A CA 1
ATOM 903 C C . MET A 1 111 ? 2.111 9.602 -7.099 1.00 87.19 111 MET A C 1
ATOM 905 O O . MET A 1 111 ? 1.953 10.343 -6.136 1.00 87.19 111 MET A 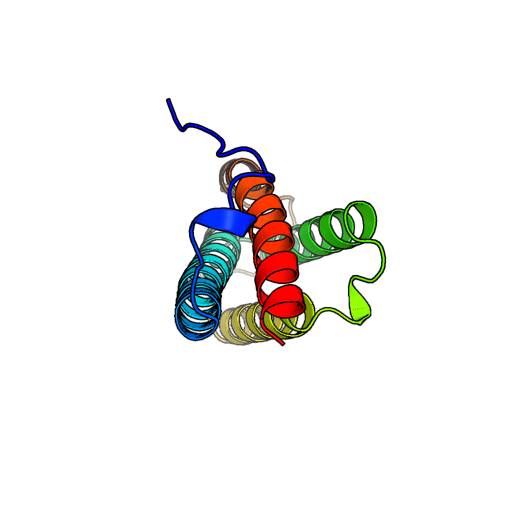O 1
ATOM 909 N N . ALA A 1 112 ? 1.309 9.646 -8.166 1.00 86.00 112 ALA A N 1
ATOM 910 C CA . ALA A 1 112 ? 0.134 10.515 -8.215 1.00 86.00 112 ALA A CA 1
ATOM 911 C C . ALA A 1 112 ? -0.946 10.047 -7.231 1.00 86.00 112 ALA A C 1
ATOM 913 O O . ALA A 1 112 ? -1.580 10.879 -6.594 1.00 86.00 112 ALA A O 1
ATOM 914 N N . SER A 1 113 ? -1.092 8.733 -7.060 1.00 79.31 113 SER A N 1
ATOM 915 C CA . SER A 1 113 ? -2.035 8.149 -6.105 1.00 79.31 113 SER A CA 1
ATOM 916 C C . SER A 1 113 ? -1.489 8.012 -4.679 1.00 79.31 113 SER A C 1
ATOM 918 O O . SER A 1 113 ? -2.175 7.520 -3.789 1.00 79.31 113 SER A O 1
ATOM 920 N N . PHE A 1 114 ? -0.234 8.399 -4.449 1.00 85.56 114 PHE A N 1
ATOM 921 C CA . PHE A 1 114 ? 0.455 8.181 -3.179 1.00 85.56 114 PHE A CA 1
ATOM 922 C C . PHE A 1 114 ? -0.181 8.951 -2.015 1.00 85.56 114 PHE A C 1
ATOM 924 O O . PHE A 1 114 ? -0.324 8.404 -0.923 1.00 85.56 114 PHE A O 1
ATOM 931 N N . GLU A 1 115 ? -0.568 10.206 -2.248 1.00 82.69 115 GLU A N 1
ATOM 932 C CA . GLU A 1 115 ? -1.173 11.053 -1.213 1.00 82.69 115 GLU A CA 1
ATOM 933 C C . GLU A 1 115 ? -2.536 10.513 -0.767 1.00 82.69 115 GLU A C 1
ATOM 935 O O . GLU A 1 115 ? -2.830 10.520 0.426 1.00 82.69 115 GLU A O 1
ATOM 940 N N . ASP A 1 116 ? -3.322 9.963 -1.697 1.00 84.94 116 ASP A N 1
ATOM 941 C CA . ASP A 1 116 ? -4.620 9.354 -1.390 1.00 84.94 116 ASP A CA 1
ATOM 942 C C . ASP A 1 116 ? -4.451 8.113 -0.498 1.00 84.94 116 ASP A C 1
ATOM 944 O O . ASP A 1 116 ? -5.189 7.926 0.468 1.00 84.94 116 ASP A O 1
ATOM 948 N N . ILE A 1 117 ? -3.425 7.295 -0.763 1.00 84.75 117 ILE A N 1
ATOM 949 C CA . ILE A 1 117 ? -3.086 6.136 0.078 1.00 84.75 117 ILE A CA 1
ATOM 950 C C . ILE A 1 117 ? -2.646 6.600 1.471 1.00 84.75 117 ILE A C 1
ATOM 952 O O . ILE A 1 117 ? -3.087 6.038 2.472 1.00 84.75 117 ILE A O 1
ATOM 956 N N . ASN A 1 118 ? -1.790 7.622 1.553 1.00 85.12 118 ASN A N 1
ATOM 957 C CA . ASN A 1 118 ? -1.304 8.147 2.829 1.00 85.12 118 ASN A CA 1
ATOM 958 C C . ASN A 1 118 ? -2.443 8.744 3.677 1.00 85.12 118 ASN A C 1
ATOM 960 O O . ASN A 1 118 ? -2.527 8.489 4.880 1.00 85.12 118 ASN A O 1
ATOM 964 N N . ALA A 1 119 ? -3.359 9.485 3.048 1.00 84.88 119 ALA A N 1
ATOM 965 C CA . ALA A 1 119 ? -4.568 9.982 3.697 1.00 84.88 119 ALA A CA 1
ATOM 966 C C . ALA A 1 119 ? -5.451 8.827 4.196 1.00 84.88 119 ALA A C 1
ATOM 968 O O . ALA A 1 119 ? -5.796 8.792 5.376 1.00 84.88 119 ALA A O 1
ATOM 969 N N . GLY A 1 120 ? -5.710 7.826 3.348 1.00 85.56 120 GLY A N 1
ATOM 970 C CA . GLY A 1 120 ? -6.513 6.658 3.715 1.00 85.56 120 GLY A CA 1
ATOM 971 C C . GLY A 1 120 ? -5.943 5.859 4.892 1.00 85.56 120 GLY A C 1
ATOM 972 O O . GLY A 1 120 ? -6.702 5.385 5.735 1.00 85.56 120 GLY A O 1
ATOM 973 N N . ILE A 1 121 ? -4.614 5.746 5.009 1.00 87.00 121 ILE A N 1
ATOM 974 C CA . ILE A 1 121 ? -3.962 5.116 6.171 1.00 87.00 121 ILE A CA 1
ATOM 975 C C . ILE A 1 121 ? -4.279 5.876 7.458 1.00 87.00 121 ILE A C 1
ATOM 977 O O . ILE A 1 121 ? -4.614 5.261 8.472 1.00 87.00 121 ILE A O 1
ATOM 981 N N . ARG A 1 122 ? -4.150 7.205 7.425 1.00 83.81 122 ARG A N 1
ATOM 982 C CA . ARG A 1 122 ? -4.393 8.054 8.594 1.00 83.81 122 ARG A CA 1
ATOM 983 C C . ARG A 1 122 ? -5.845 7.983 9.038 1.00 83.81 122 ARG A C 1
ATOM 985 O O . ARG A 1 122 ? -6.098 7.804 10.226 1.00 83.81 122 ARG A O 1
ATOM 992 N N . ASP A 1 123 ? -6.770 8.103 8.094 1.00 83.94 123 ASP A N 1
ATOM 993 C CA . ASP A 1 123 ? -8.200 8.106 8.389 1.00 83.94 123 ASP A CA 1
ATOM 994 C C . ASP A 1 123 ? -8.626 6.745 8.952 1.00 83.94 123 ASP A C 1
ATOM 996 O O . ASP A 1 123 ? -9.291 6.668 9.985 1.00 83.94 123 ASP A O 1
ATOM 1000 N N . LEU A 1 124 ? -8.140 5.651 8.356 1.00 85.69 124 LEU A N 1
ATOM 1001 C CA . LEU A 1 124 ? -8.407 4.304 8.850 1.00 85.69 124 LEU A CA 1
ATOM 1002 C C . LEU A 1 124 ? -7.806 4.045 10.240 1.00 85.69 124 LEU A C 1
ATOM 1004 O O . LEU A 1 124 ? -8.423 3.351 11.048 1.00 85.69 124 LEU A O 1
ATOM 1008 N N . ASP A 1 125 ? -6.624 4.586 10.549 1.00 85.69 125 ASP A N 1
ATOM 1009 C CA . ASP A 1 125 ? -6.041 4.467 11.892 1.00 85.69 125 ASP A CA 1
ATOM 1010 C C . ASP A 1 125 ? -6.908 5.151 12.954 1.00 85.69 125 ASP A C 1
ATOM 1012 O O . ASP A 1 125 ? -7.064 4.607 14.048 1.00 85.69 125 ASP A O 1
ATOM 1016 N N . VAL A 1 126 ? -7.523 6.292 12.625 1.00 81.19 126 VAL A N 1
ATOM 1017 C CA . VAL A 1 126 ? -8.488 6.963 13.507 1.00 81.19 126 VAL A CA 1
ATOM 1018 C C . VAL A 1 126 ? -9.708 6.070 13.729 1.00 81.19 126 VAL A C 1
ATOM 1020 O O . VAL A 1 126 ? -10.007 5.747 14.878 1.00 81.19 126 VAL A O 1
ATOM 1023 N N . PHE A 1 127 ? -10.337 5.569 12.659 1.00 78.69 127 PHE A N 1
ATOM 1024 C CA . PHE A 1 127 ? -11.506 4.685 12.768 1.00 78.69 127 PHE A CA 1
ATOM 1025 C C . PHE A 1 127 ? -11.231 3.434 13.610 1.00 78.69 127 PHE A C 1
ATOM 1027 O O . PHE A 1 127 ? -12.039 3.051 14.456 1.00 78.69 127 PHE A O 1
ATOM 1034 N N . VAL A 1 128 ? -10.076 2.789 13.418 1.00 81.06 128 VAL A N 1
ATOM 1035 C CA . VAL A 1 128 ? -9.733 1.563 14.154 1.00 81.06 128 VAL A CA 1
ATOM 1036 C C . VAL A 1 128 ? -9.438 1.840 15.631 1.00 81.06 128 VAL A C 1
ATOM 1038 O O . VAL A 1 128 ? -9.750 0.997 16.479 1.00 81.06 128 VAL A O 1
ATOM 1041 N N . ARG A 1 129 ? -8.860 3.001 15.962 1.00 77.75 129 ARG A N 1
ATOM 1042 C CA . ARG A 1 129 ? -8.619 3.406 17.357 1.00 77.75 129 ARG A CA 1
ATOM 1043 C C . ARG A 1 129 ? -9.901 3.814 18.071 1.00 77.75 129 ARG A C 1
ATOM 1045 O O . ARG A 1 129 ? -10.067 3.450 19.2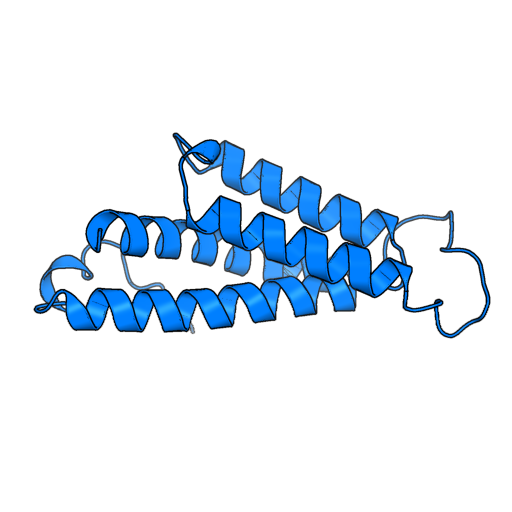27 1.00 77.75 129 ARG A O 1
ATOM 1052 N N . GLU A 1 130 ? -10.784 4.551 17.406 1.00 69.81 130 GLU A N 1
ATOM 1053 C CA . GLU A 1 130 ? -12.059 5.001 17.980 1.00 69.81 130 GLU A CA 1
ATOM 1054 C C . GLU A 1 130 ? -13.084 3.861 18.085 1.00 69.81 130 GLU A C 1
ATOM 1056 O O . GLU A 1 130 ? -13.925 3.862 18.982 1.00 69.81 130 GLU A O 1
ATOM 1061 N N . GLY A 1 131 ? -12.985 2.854 17.212 1.00 59.06 131 GLY A N 1
ATOM 1062 C CA . GLY A 1 131 ? -13.833 1.663 17.235 1.00 59.06 131 GLY A CA 1
ATOM 1063 C C . GLY A 1 131 ? -13.372 0.526 18.162 1.0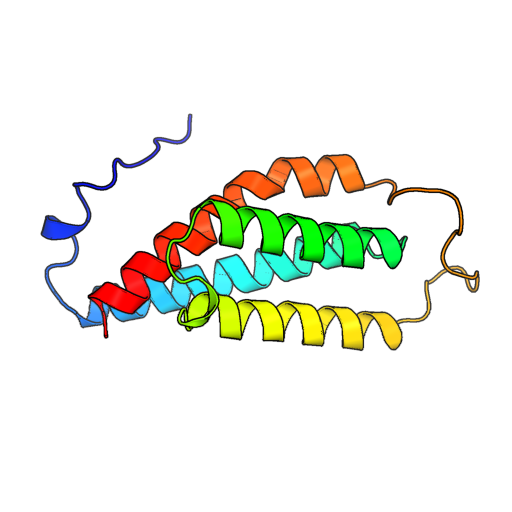0 59.06 131 GLY A C 1
ATOM 1064 O O . GLY A 1 131 ? -14.156 -0.404 18.373 1.00 59.06 131 GLY A O 1
ATOM 1065 N N . SER A 1 132 ? -12.141 0.552 18.699 1.00 57.69 132 SER A N 1
ATOM 1066 C CA . SER A 1 132 ? -11.600 -0.496 19.598 1.00 57.69 132 SER A CA 1
ATOM 1067 C C . SER A 1 132 ? -12.095 -0.338 21.029 1.00 57.69 132 SER A C 1
ATOM 1069 O O . SER A 1 132 ? -12.824 -1.259 21.472 1.00 57.69 132 SER A O 1
#

InterPro domains:
  IPR009568 Protein of unknown function DUF1184 [PF06683] (15-128)

Foldseek 3Di:
DDDPDDPPVVVPPCPDLVVLVVVLVVLLVVLLVLLLVLLVQFLLALVLSVVLVVVLVVLQVVPDPCLVPQPSNVVSVVSSVVSSVVSVVDDDPVVDDRPPPDGGPCSVVSVVCSVVSSVSSVVSSVSVVVSD

Sequence (132 aa):
MGEAFPLYAIGEDFANREDLIEEAVRLGVELSLYAAESMFLVCDDIRSVLLFCERLWLAVEKDMRQPHDSPVIERLLRVFHYVYFYLKHIKPKNGGVFRDGGTSVHWKLAMASFEDINAGIRDLDVFVREGS

pLDDT: mean 75.73, std 15.47, range [30.92, 90.38]

Organism: Brassica campestris (NCBI:txid3711)

Secondary structure (DSSP, 8-state):
------TTSHHHH--SHHHHHHHHHHHHHHHHHHHHHHHHHTTTSHHHHHHHHHHHHHHHHHH-S-GGG-HHHHHHHHHHHHHHHHHHHS--TTSS---TTSS-TTHHHHHHSHHHHHHHHHHHHHHHHHH-

Radius of gyration: 16.67 Å; chains: 1; bounding box: 44×34×40 Å